Protein AF-A0A831PN32-F1 (afdb_monomer)

Radius of gyration: 23.07 Å; Cα contacts (8 Å, |Δi|>4): 28; chains: 1; bounding box: 46×42×58 Å

Mean predicted aligned error: 8.34 Å

Secondary structure (DSSP, 8-state):
-HHHHHHHHHHHHHHHHHTT-HHHHSPPPP--SHHHHHHHHHHHHHHH-TTTTTTT--HHHHHHHHGGG--TT--HHHHHHHHHHH-

InterPro domains:
  IPR028204 Tricorn protease C1 domain [PF14684] (36-87)
  IPR029045 ClpP/crotonase-like domain superfamily [SSF52096] (29-87)

Nearest PDB structures (foldseek):
  8vcb-assembly2_B  TM=9.888E-01  e=6.315E-04  Bacteroides fragilis
  4l8k-assembly2_B  TM=9.597E-01  e=5.187E-03  Parabacteroides merdae ATCC 43184
  4ghn-assembly1_A  TM=8.963E-01  e=1.336E+00  Bacteroides uniformis ATCC 8492
  5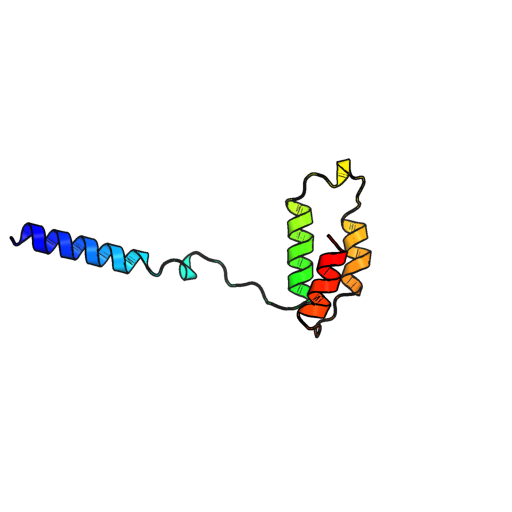tus-assembly3_A  TM=4.701E-01  e=7.021E+00  Homo sapiens

Solvent-accessible surface area (backbone atoms only — not comparable to full-atom values): 5408 Å² total; per-residue (Å²): 110,69,70,58,54,52,51,51,52,51,53,54,52,52,57,61,65,67,75,66,51,65,79,77,73,47,77,78,80,73,72,91,39,49,54,48,52,49,55,50,51,57,50,49,47,67,75,68,54,85,53,36,74,82,69,71,51,60,68,67,57,52,45,68,66,50,57,78,71,58,45,82,82,56,51,76,66,60,46,46,52,56,57,58,72,74,108

Sequence (87 aa):
MNKIVNFILILAAFAVLSASCEKQLLEKDPINSPVNNFEYLWQDVKNKHSYFEYKSVDWNEVYNNYRPLIQGDMDDKELFAVLADML

Foldseek 3Di:
DVVVVVVVVVVVVVVVVVPPCPVVPDDPDPPPWLLVVVVVVLVVCVVPPDCCVVVVHDSVVLCVVLNVLGDRPDDPVSSCVSSVVSD

Structure (mmCIF, N/CA/C/O backbone):
data_AF-A0A831PN32-F1
#
_entry.id   AF-A0A831PN32-F1
#
loop_
_atom_site.group_PDB
_atom_site.id
_atom_site.type_symbol
_atom_site.label_atom_id
_atom_site.label_alt_id
_atom_site.label_comp_id
_atom_site.label_asym_id
_atom_site.label_entity_id
_atom_site.label_seq_id
_atom_site.pdbx_PDB_ins_code
_atom_site.Cartn_x
_atom_site.Cartn_y
_atom_site.Cartn_z
_atom_site.occupancy
_atom_site.B_iso_or_equiv
_atom_site.auth_seq_id
_atom_site.auth_comp_id
_atom_site.auth_asym_id
_atom_site.auth_atom_id
_atom_site.pdbx_PDB_model_num
ATOM 1 N N . MET A 1 1 ? 26.525 28.041 -46.226 1.00 62.62 1 MET A N 1
ATOM 2 C CA . MET A 1 1 ? 26.650 26.590 -45.970 1.00 62.62 1 MET A CA 1
ATOM 3 C C . MET A 1 1 ? 27.176 26.295 -44.567 1.00 62.62 1 MET A C 1
ATOM 5 O O . MET A 1 1 ? 26.439 25.721 -43.784 1.00 62.62 1 MET A O 1
ATOM 9 N N . ASN A 1 2 ? 28.357 26.788 -44.184 1.00 76.38 2 ASN A N 1
ATOM 10 C CA . ASN A 1 2 ? 29.004 26.455 -42.900 1.00 76.38 2 ASN A CA 1
ATOM 11 C C . ASN A 1 2 ? 28.188 26.859 -41.655 1.00 76.38 2 ASN A C 1
ATOM 13 O O . ASN A 1 2 ? 28.159 26.129 -40.676 1.00 76.38 2 ASN A O 1
ATOM 17 N N . LYS A 1 3 ? 27.456 27.982 -41.705 1.00 80.06 3 LYS A N 1
ATOM 18 C CA . LYS A 1 3 ? 26.581 28.418 -40.598 1.00 80.06 3 LYS A CA 1
ATOM 19 C C . LYS A 1 3 ? 25.377 27.490 -40.380 1.00 80.06 3 LYS A C 1
ATOM 21 O O . LYS A 1 3 ? 24.988 27.268 -39.244 1.00 80.06 3 LYS A O 1
ATOM 26 N N . ILE A 1 4 ? 24.821 26.939 -41.462 1.00 87.06 4 ILE A N 1
ATOM 27 C CA . ILE A 1 4 ? 23.689 25.999 -41.412 1.00 87.06 4 ILE A CA 1
ATOM 28 C C . ILE A 1 4 ? 24.174 24.642 -40.893 1.00 87.06 4 ILE A C 1
ATOM 30 O O . ILE A 1 4 ? 23.539 24.064 -40.021 1.00 87.06 4 ILE A O 1
ATOM 34 N N . VAL A 1 5 ? 25.339 24.178 -41.358 1.00 87.81 5 VAL A N 1
ATOM 35 C CA . VAL A 1 5 ? 25.974 22.946 -40.859 1.00 87.81 5 VAL A CA 1
ATOM 36 C C . VAL A 1 5 ? 26.301 23.065 -39.367 1.00 87.81 5 VAL A C 1
ATOM 38 O O . VAL A 1 5 ? 25.959 22.171 -38.601 1.00 87.81 5 VAL A O 1
ATOM 41 N N . ASN A 1 6 ? 26.861 24.196 -38.924 1.00 86.44 6 ASN A N 1
ATOM 42 C CA . ASN A 1 6 ? 27.117 24.443 -37.502 1.00 86.44 6 ASN A CA 1
ATOM 43 C C . ASN A 1 6 ? 25.824 24.484 -36.678 1.00 86.44 6 ASN A C 1
ATOM 45 O O . ASN A 1 6 ? 25.797 23.969 -35.566 1.00 86.44 6 ASN A O 1
ATOM 49 N N . PHE A 1 7 ? 24.747 25.060 -37.217 1.00 91.25 7 PHE A N 1
ATOM 50 C CA . PHE A 1 7 ? 23.454 25.095 -36.536 1.00 91.25 7 PHE A CA 1
ATOM 51 C C . PHE A 1 7 ? 22.850 23.692 -36.367 1.00 91.25 7 PHE A C 1
ATOM 53 O O . PHE A 1 7 ? 22.375 23.353 -35.286 1.00 91.25 7 PHE A O 1
ATOM 60 N N . ILE A 1 8 ? 22.942 22.849 -37.400 1.00 91.69 8 ILE A N 1
ATOM 61 C CA . ILE A 1 8 ? 22.508 21.446 -37.340 1.00 91.69 8 ILE A CA 1
ATOM 62 C C . ILE A 1 8 ? 23.345 20.660 -36.320 1.00 91.69 8 ILE A C 1
ATOM 64 O O . ILE A 1 8 ? 22.786 19.894 -35.539 1.00 91.69 8 ILE A O 1
ATOM 68 N N . LEU A 1 9 ? 24.662 20.883 -36.271 1.00 90.62 9 LEU A N 1
ATOM 69 C CA . LEU A 1 9 ? 25.545 20.239 -35.292 1.00 90.62 9 LEU A CA 1
ATOM 70 C C . LEU A 1 9 ? 25.208 20.637 -33.847 1.00 90.62 9 LEU A C 1
ATOM 72 O O . LEU A 1 9 ? 25.218 19.783 -32.964 1.00 90.62 9 LEU A O 1
ATOM 76 N N . ILE A 1 10 ? 24.863 21.905 -33.605 1.00 90.94 10 ILE A N 1
ATOM 77 C CA . ILE A 1 10 ? 24.452 22.386 -32.276 1.00 90.94 10 ILE A CA 1
ATOM 78 C C . ILE A 1 10 ? 23.115 21.760 -31.856 1.00 90.94 10 ILE A C 1
ATOM 80 O O . ILE A 1 10 ? 22.986 21.300 -30.722 1.00 90.94 10 ILE A O 1
ATOM 84 N N . LEU A 1 11 ? 22.137 21.689 -32.764 1.00 89.50 11 LEU A N 1
ATOM 85 C CA . LEU A 1 11 ? 20.845 21.044 -32.501 1.00 89.50 11 LEU A CA 1
ATOM 86 C C . LEU A 1 11 ? 20.991 19.545 -32.216 1.00 89.50 11 LEU A C 1
ATOM 88 O O . LEU A 1 11 ? 20.373 19.037 -31.283 1.00 89.50 11 LEU A O 1
ATOM 92 N N . ALA A 1 12 ? 21.838 18.851 -32.978 1.00 88.12 12 ALA A N 1
ATOM 93 C CA . ALA A 1 12 ? 22.128 17.439 -32.755 1.00 88.12 12 ALA A CA 1
ATOM 94 C C . ALA A 1 12 ? 22.814 17.206 -31.398 1.00 88.12 12 ALA A C 1
ATOM 96 O O . ALA A 1 12 ? 22.436 16.291 -30.671 1.00 88.12 12 ALA A O 1
ATOM 97 N N . ALA A 1 13 ? 23.767 18.063 -31.012 1.00 85.25 13 ALA A N 1
ATOM 98 C CA . ALA A 1 13 ? 24.425 17.981 -29.709 1.00 85.25 13 ALA A CA 1
ATOM 99 C C . ALA A 1 13 ? 23.445 18.217 -28.546 1.00 85.25 13 ALA A C 1
ATOM 101 O O . ALA A 1 13 ? 23.480 17.489 -27.557 1.00 85.25 13 ALA A O 1
ATOM 102 N N . PHE A 1 14 ? 22.532 19.184 -28.672 1.00 84.31 14 PHE A N 1
ATOM 103 C CA . PHE A 1 14 ? 21.515 19.450 -27.652 1.00 84.31 14 PHE A CA 1
ATOM 104 C C . PHE A 1 14 ? 20.518 18.289 -27.499 1.00 84.31 14 PHE A C 1
ATOM 106 O O . PHE A 1 14 ? 20.173 17.923 -26.378 1.00 84.31 14 PHE A O 1
ATOM 113 N N . ALA A 1 15 ? 20.114 17.662 -28.609 1.00 82.62 15 ALA A N 1
ATOM 114 C CA . ALA A 1 15 ? 19.228 16.497 -28.595 1.00 82.62 15 ALA A CA 1
ATOM 115 C C . ALA A 1 15 ? 19.863 15.261 -27.929 1.00 82.62 15 ALA A C 1
ATOM 117 O O . ALA A 1 15 ? 19.171 14.484 -27.278 1.00 82.62 15 ALA A O 1
ATOM 118 N N . VAL A 1 16 ? 21.183 15.080 -28.055 1.00 78.00 16 VAL A N 1
ATOM 119 C CA . VAL A 1 16 ? 21.902 13.991 -27.368 1.00 78.00 16 VAL A CA 1
ATOM 120 C C . VAL A 1 16 ? 21.993 14.251 -25.860 1.00 78.00 16 VAL A C 1
ATOM 122 O O . VAL A 1 16 ? 21.885 13.317 -25.068 1.00 78.00 16 VAL A O 1
ATOM 125 N N . LEU A 1 17 ? 22.138 15.513 -25.446 1.00 72.69 17 LEU A N 1
ATOM 126 C CA . LEU A 1 17 ? 22.229 15.889 -24.032 1.00 72.69 17 LEU A CA 1
ATOM 127 C C . LEU A 1 17 ? 20.890 15.765 -23.284 1.00 72.69 17 LEU A C 1
ATOM 129 O O . LEU A 1 17 ? 20.893 15.498 -22.084 1.00 72.69 17 LEU A O 1
ATOM 133 N N . SER A 1 18 ? 19.749 15.913 -23.965 1.00 71.62 18 SER A N 1
ATOM 134 C CA . SER A 1 18 ? 18.427 15.769 -23.340 1.00 71.62 18 SER A CA 1
ATOM 135 C C . SER A 1 18 ? 17.974 14.315 -23.154 1.00 71.62 18 SER A C 1
ATOM 137 O O . SER A 1 18 ? 17.071 14.063 -22.360 1.00 71.62 18 SER A O 1
ATOM 139 N N . ALA A 1 19 ? 18.608 13.346 -23.823 1.00 70.06 19 ALA A N 1
ATOM 140 C CA . ALA A 1 19 ? 18.170 11.948 -23.830 1.00 70.06 19 ALA A CA 1
ATOM 141 C C . ALA A 1 19 ? 18.563 11.127 -22.579 1.00 70.06 19 ALA A C 1
ATOM 143 O O . ALA A 1 19 ? 18.148 9.979 -22.465 1.00 70.06 19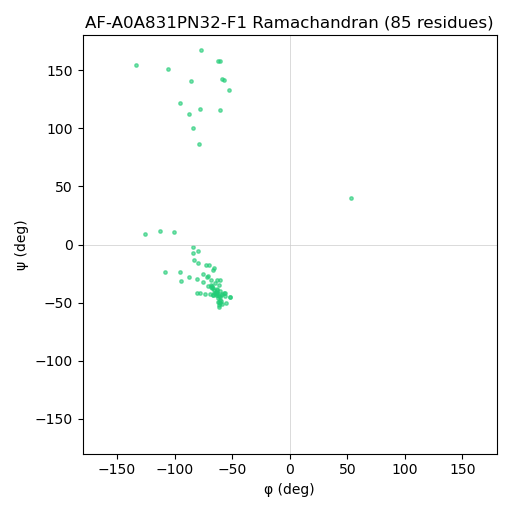 ALA A O 1
ATOM 144 N N . SER A 1 20 ? 19.358 11.672 -21.644 1.00 62.94 20 SER A N 1
ATOM 145 C CA . SER A 1 20 ? 19.955 10.883 -20.545 1.00 62.94 20 SER A CA 1
ATOM 146 C C . SER A 1 20 ? 19.683 11.405 -19.124 1.00 62.94 20 SER A C 1
ATOM 148 O O . SER A 1 20 ? 20.283 10.906 -18.171 1.00 62.94 20 SER A O 1
ATOM 150 N N . CYS A 1 21 ? 18.801 12.394 -18.943 1.00 67.62 21 CYS A N 1
ATOM 151 C CA . CYS A 1 21 ? 18.605 13.036 -17.632 1.00 67.62 21 CYS A CA 1
ATOM 152 C C . CYS A 1 21 ? 17.655 12.275 -16.687 1.00 67.62 21 CYS A C 1
ATOM 154 O O . CYS A 1 21 ? 17.621 12.550 -15.491 1.00 67.62 21 CYS A O 1
ATOM 156 N N . GLU A 1 22 ? 16.898 11.302 -17.194 1.00 67.81 22 GLU A N 1
ATOM 157 C CA . GLU A 1 22 ? 15.837 10.629 -16.432 1.00 67.81 22 GLU A CA 1
ATOM 158 C C . GLU A 1 22 ? 16.368 9.939 -15.163 1.00 67.81 22 GLU A C 1
ATOM 160 O O . GLU A 1 22 ? 15.895 10.208 -14.065 1.00 67.81 22 GLU A O 1
ATOM 165 N N . LYS A 1 23 ? 17.446 9.151 -15.269 1.00 66.62 23 LYS A N 1
ATOM 166 C CA . LYS A 1 23 ? 18.040 8.440 -14.118 1.00 66.62 23 LYS A CA 1
ATOM 167 C C . LYS A 1 23 ? 18.794 9.336 -13.127 1.00 66.62 23 LYS A C 1
ATOM 169 O O . LYS A 1 23 ? 19.090 8.890 -12.026 1.00 66.62 23 LYS A O 1
ATOM 174 N N . GLN A 1 24 ? 19.157 10.557 -13.527 1.00 69.94 24 GLN A N 1
ATOM 175 C CA . GLN A 1 24 ? 19.860 11.520 -12.669 1.00 69.94 24 GLN A CA 1
ATOM 176 C C . GLN A 1 24 ? 18.870 12.361 -11.846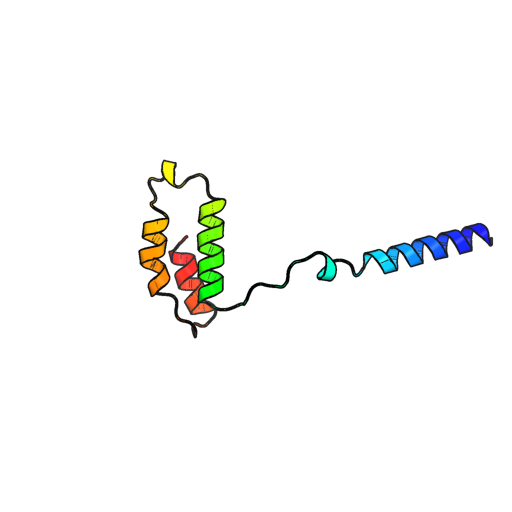 1.00 69.94 24 GLN A C 1
ATOM 178 O O . GLN A 1 24 ? 19.223 12.842 -10.773 1.00 69.94 24 GLN A O 1
ATOM 183 N N . LEU A 1 25 ? 17.656 12.566 -12.368 1.00 76.06 25 LEU A N 1
ATOM 184 C CA . LEU A 1 25 ? 16.613 13.387 -11.748 1.00 76.06 25 LEU A CA 1
ATOM 185 C C . LEU A 1 25 ? 15.620 12.578 -10.911 1.00 76.06 25 LEU A C 1
ATOM 187 O O . LEU A 1 25 ? 14.983 13.146 -10.028 1.00 76.06 25 LEU A O 1
ATOM 191 N N . LEU A 1 26 ? 15.471 11.285 -11.194 1.00 79.94 26 LEU A N 1
ATOM 192 C CA . LEU A 1 26 ? 14.601 10.402 -10.430 1.00 79.94 26 LEU A CA 1
ATOM 193 C C . LEU A 1 26 ? 15.334 9.842 -9.212 1.00 79.94 26 LEU A C 1
ATOM 195 O O . LEU A 1 26 ? 16.514 9.485 -9.270 1.00 79.94 26 LEU A O 1
ATOM 199 N N . GLU A 1 27 ? 14.612 9.752 -8.100 1.00 79.12 27 GLU A N 1
ATOM 200 C CA . GLU A 1 27 ? 15.075 8.986 -6.951 1.00 79.12 27 GLU A CA 1
ATOM 201 C C . GLU A 1 27 ? 15.219 7.510 -7.330 1.00 79.12 27 GLU A C 1
ATOM 203 O O . GLU A 1 27 ? 14.631 7.025 -8.298 1.00 79.12 27 GLU A O 1
ATOM 208 N N . LYS A 1 28 ? 16.045 6.787 -6.568 1.00 82.38 28 LYS A N 1
ATOM 209 C CA . LYS A 1 28 ? 16.153 5.340 -6.746 1.00 82.38 28 LYS A CA 1
ATOM 210 C C . LYS A 1 28 ? 14.791 4.705 -6.533 1.00 82.38 28 LYS A C 1
ATOM 212 O O . LYS A 1 28 ? 14.081 5.085 -5.602 1.00 82.38 28 LYS A O 1
ATOM 217 N N . ASP A 1 29 ? 14.508 3.690 -7.342 1.00 83.00 29 ASP A N 1
ATOM 218 C CA . ASP A 1 29 ? 13.318 2.879 -7.147 1.00 83.00 29 ASP A CA 1
ATOM 219 C C . ASP A 1 29 ? 13.280 2.370 -5.699 1.00 83.00 29 ASP A C 1
ATOM 221 O O . ASP A 1 29 ? 14.304 1.894 -5.178 1.00 83.00 29 ASP A O 1
ATOM 225 N N . PRO A 1 30 ? 12.127 2.488 -5.024 1.00 85.06 30 PRO A N 1
ATOM 226 C CA . PRO A 1 30 ? 11.962 1.916 -3.705 1.00 85.06 30 PRO A CA 1
ATOM 227 C C . PRO A 1 30 ? 12.155 0.398 -3.763 1.00 85.06 30 PRO A C 1
ATOM 229 O O . PRO A 1 30 ? 12.031 -0.247 -4.806 1.00 85.06 30 PRO A O 1
ATOM 232 N N . ILE A 1 31 ? 12.479 -0.187 -2.612 1.00 93.31 31 ILE A N 1
ATOM 233 C CA . ILE A 1 31 ? 12.651 -1.635 -2.491 1.00 93.31 31 ILE A CA 1
ATOM 234 C C . ILE A 1 31 ? 11.327 -2.312 -2.858 1.00 93.31 31 ILE A C 1
ATOM 236 O O . ILE A 1 31 ? 10.345 -2.171 -2.133 1.00 93.31 31 ILE A O 1
ATOM 240 N N . ASN A 1 32 ? 11.333 -3.088 -3.939 1.00 94.44 32 ASN A N 1
ATOM 241 C CA . ASN A 1 32 ? 10.180 -3.870 -4.365 1.00 94.44 32 ASN A CA 1
ATOM 242 C C . ASN A 1 32 ? 10.063 -5.146 -3.516 1.00 94.44 32 ASN A C 1
ATOM 244 O O . ASN A 1 32 ? 10.618 -6.190 -3.857 1.00 94.44 32 ASN A O 1
ATOM 248 N N . SER A 1 33 ? 9.391 -5.031 -2.372 1.00 97.31 33 SER A N 1
ATOM 249 C CA . SER A 1 33 ? 9.013 -6.159 -1.519 1.00 97.31 33 SER A CA 1
ATOM 250 C C . SER A 1 33 ? 7.550 -6.023 -1.098 1.00 97.31 33 SER A C 1
ATOM 252 O O . SER A 1 33 ? 7.059 -4.894 -1.012 1.00 97.31 33 SER A O 1
ATOM 254 N N . PRO A 1 34 ? 6.853 -7.126 -0.771 1.00 98.31 34 PRO A N 1
ATOM 255 C CA . PRO A 1 34 ? 5.452 -7.070 -0.353 1.00 98.31 34 PRO A CA 1
ATOM 256 C C . PRO A 1 34 ? 5.191 -6.071 0.777 1.00 98.31 34 PRO A C 1
ATOM 258 O O . PRO A 1 34 ? 4.282 -5.248 0.695 1.00 98.31 34 PRO A O 1
ATOM 261 N N . VAL A 1 35 ? 6.054 -6.083 1.799 1.00 98.06 35 VAL A N 1
ATOM 262 C CA . VAL A 1 35 ? 5.960 -5.165 2.940 1.00 98.06 35 VAL A CA 1
ATOM 263 C C . VAL A 1 35 ? 6.126 -3.716 2.495 1.00 98.06 35 VAL A C 1
ATOM 265 O O . VAL A 1 35 ? 5.290 -2.886 2.828 1.00 98.06 35 VAL A O 1
ATOM 268 N N . ASN A 1 36 ? 7.162 -3.396 1.718 1.00 97.50 36 ASN A N 1
ATOM 269 C CA . ASN A 1 36 ? 7.397 -2.011 1.304 1.00 97.50 36 ASN A CA 1
ATOM 270 C C . ASN A 1 36 ? 6.322 -1.498 0.343 1.00 97.50 36 ASN A C 1
ATOM 272 O O . ASN A 1 36 ? 5.939 -0.336 0.437 1.00 97.50 36 ASN A O 1
ATOM 276 N N . ASN A 1 37 ? 5.800 -2.358 -0.532 1.00 97.62 37 ASN A N 1
ATOM 277 C CA . ASN A 1 37 ? 4.703 -2.014 -1.432 1.00 97.62 37 ASN A CA 1
ATOM 278 C C . ASN A 1 37 ? 3.421 -1.698 -0.646 1.00 97.62 37 ASN A C 1
ATOM 280 O O . ASN A 1 37 ? 2.745 -0.718 -0.958 1.00 97.62 37 ASN A O 1
ATOM 284 N N . PHE A 1 38 ? 3.119 -2.470 0.405 1.00 98.38 38 PHE A N 1
ATOM 285 C CA . PHE A 1 38 ? 2.016 -2.170 1.319 1.00 98.38 38 PHE A CA 1
ATOM 286 C C . PHE A 1 38 ? 2.214 -0.830 2.040 1.00 98.38 38 PHE A C 1
ATOM 288 O O . PHE A 1 38 ? 1.322 0.016 1.992 1.00 98.38 38 PHE A O 1
ATOM 295 N N . GLU A 1 39 ? 3.376 -0.614 2.673 1.00 97.81 39 GLU A N 1
ATOM 296 C CA . GLU A 1 39 ? 3.654 0.632 3.407 1.00 97.81 39 GLU A CA 1
ATOM 297 C C . GLU A 1 39 ? 3.552 1.849 2.482 1.00 97.81 39 GLU A C 1
ATOM 299 O O . GLU A 1 39 ? 2.949 2.862 2.841 1.00 97.81 39 GLU A O 1
ATOM 304 N N . TYR A 1 40 ? 4.096 1.734 1.266 1.00 96.62 40 TYR A N 1
ATOM 305 C CA . TYR A 1 40 ? 4.028 2.787 0.263 1.00 96.62 40 TYR A CA 1
ATOM 306 C C . TYR A 1 40 ? 2.580 3.100 -0.117 1.00 96.62 40 TYR A C 1
ATOM 308 O O . TYR A 1 40 ? 2.163 4.252 -0.014 1.00 96.62 40 TYR A O 1
ATOM 316 N N . LEU A 1 41 ? 1.795 2.090 -0.510 1.00 97.56 41 LEU A N 1
ATOM 317 C CA . LEU A 1 41 ? 0.404 2.284 -0.917 1.00 97.56 41 LEU A CA 1
ATOM 318 C C . LEU A 1 41 ? -0.434 2.876 0.219 1.00 97.56 41 LEU A C 1
ATOM 320 O O . LEU A 1 41 ? -1.119 3.879 0.019 1.00 97.56 41 LEU A O 1
ATOM 324 N N . TRP A 1 42 ? -0.366 2.292 1.416 1.00 98.19 42 TRP A N 1
ATOM 325 C CA . TRP A 1 42 ? -1.154 2.757 2.552 1.00 98.19 42 TRP A CA 1
ATOM 326 C C . TRP A 1 42 ? -0.838 4.215 2.907 1.00 98.19 42 TRP A C 1
ATOM 328 O O . TRP A 1 42 ? -1.756 5.016 3.121 1.00 98.19 42 TRP A O 1
ATOM 338 N N . GLN A 1 43 ? 0.448 4.582 2.923 1.00 97.50 43 GLN A N 1
ATOM 339 C CA . GLN A 1 43 ? 0.893 5.943 3.215 1.00 97.50 43 GLN A CA 1
ATOM 340 C C . GLN A 1 43 ? 0.474 6.928 2.119 1.00 97.50 43 GLN A C 1
ATOM 342 O O . GLN A 1 43 ? 0.105 8.067 2.420 1.00 97.50 43 GLN A O 1
ATOM 347 N N . ASP A 1 44 ? 0.509 6.511 0.856 1.00 96.31 44 ASP A N 1
ATOM 348 C CA . ASP A 1 44 ? 0.152 7.376 -0.262 1.00 96.31 44 ASP A CA 1
ATOM 349 C C . ASP A 1 44 ? -1.351 7.683 -0.276 1.00 96.31 44 ASP A C 1
ATOM 351 O O . ASP A 1 44 ? -1.744 8.847 -0.393 1.00 96.31 44 ASP A O 1
ATOM 355 N N . VAL A 1 45 ? -2.197 6.674 -0.032 1.00 97.06 45 VAL A N 1
ATOM 356 C CA . VAL A 1 45 ? -3.646 6.874 0.133 1.00 97.06 45 VAL A CA 1
ATOM 357 C C . VAL A 1 45 ? -3.922 7.735 1.367 1.00 97.06 45 VAL A C 1
ATOM 359 O O . VAL A 1 45 ? -4.682 8.696 1.261 1.00 97.06 45 VAL A O 1
ATOM 362 N N . LYS A 1 46 ? -3.245 7.489 2.500 1.00 96.50 46 LYS A N 1
ATOM 363 C CA . LYS A 1 46 ? -3.356 8.332 3.706 1.00 96.50 46 LYS A CA 1
ATOM 364 C C . LYS A 1 46 ? -3.122 9.814 3.404 1.00 96.50 46 LYS A C 1
ATOM 366 O O . LYS A 1 46 ? -3.852 10.669 3.897 1.00 96.50 46 LYS A O 1
ATOM 371 N N . ASN A 1 47 ? -2.089 10.110 2.619 1.00 95.25 47 ASN A N 1
ATOM 372 C CA . ASN A 1 47 ? -1.651 11.476 2.346 1.00 95.25 47 ASN A CA 1
ATOM 373 C C . ASN A 1 47 ? -2.487 12.178 1.271 1.00 95.25 47 ASN A C 1
ATOM 375 O O . ASN A 1 47 ? -2.591 13.404 1.284 1.00 95.25 47 ASN A O 1
ATOM 379 N N . LYS A 1 48 ? -3.035 11.425 0.314 1.00 94.56 48 LYS A N 1
ATOM 380 C CA . LYS A 1 48 ? -3.660 11.990 -0.891 1.00 94.56 48 LYS A CA 1
ATOM 381 C C . LYS A 1 48 ? -5.181 11.871 -0.909 1.00 94.56 48 LYS A C 1
ATOM 383 O O . LYS A 1 48 ? -5.832 12.639 -1.614 1.00 94.56 48 LYS A O 1
ATOM 388 N N . HIS A 1 49 ? -5.767 10.928 -0.175 1.00 90.56 49 HIS A N 1
ATOM 389 C CA . HIS A 1 49 ? -7.200 10.669 -0.236 1.00 90.56 49 HIS A CA 1
ATOM 390 C C . HIS A 1 49 ? -7.979 11.556 0.750 1.00 90.56 49 HIS A C 1
ATOM 392 O O . HIS A 1 49 ? -7.906 11.397 1.965 1.00 90.56 49 HIS A O 1
ATOM 398 N N . SER A 1 50 ? -8.779 12.483 0.221 1.00 91.94 50 SER A N 1
ATOM 399 C CA . SER A 1 50 ? -9.469 13.517 1.008 1.00 91.94 50 SER A CA 1
ATOM 400 C C . SER A 1 50 ? -10.798 13.086 1.643 1.00 91.94 50 SER A C 1
ATOM 402 O O . SER A 1 50 ? -11.369 13.844 2.422 1.00 91.94 50 SER A O 1
ATOM 404 N N . TYR A 1 51 ? -11.319 11.893 1.332 1.00 92.31 51 TYR A N 1
ATOM 405 C CA 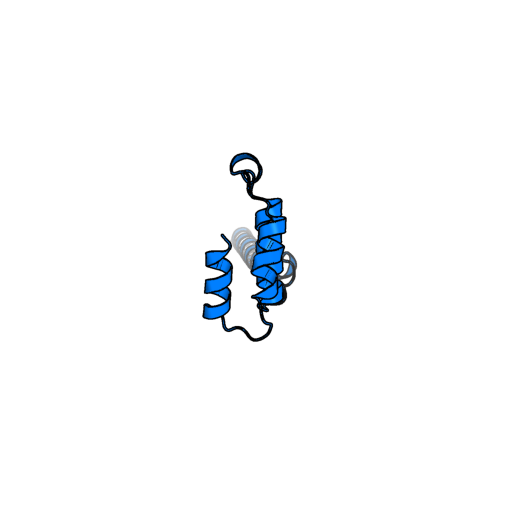. TYR A 1 51 ? -12.685 11.498 1.717 1.00 92.31 51 TYR A CA 1
ATOM 406 C C . TYR A 1 51 ? -12.782 10.587 2.948 1.00 92.31 51 TYR A C 1
ATOM 408 O O . TYR A 1 51 ? -13.860 10.051 3.195 1.00 92.31 51 TYR A O 1
ATOM 416 N N . PHE A 1 52 ? -11.708 10.375 3.715 1.00 93.12 52 PHE A N 1
ATOM 417 C CA . PHE A 1 52 ? -11.776 9.495 4.893 1.00 93.12 52 PHE A CA 1
ATOM 418 C C . PHE A 1 52 ? -12.790 9.980 5.928 1.00 93.12 52 PHE A C 1
ATOM 420 O O . PHE A 1 52 ? -13.653 9.214 6.341 1.00 93.12 52 PHE A O 1
ATOM 427 N N . GLU A 1 53 ? -12.751 11.270 6.264 1.00 90.12 53 GLU A N 1
ATOM 428 C CA . GLU A 1 53 ? -13.694 11.882 7.204 1.00 90.12 53 GLU A CA 1
ATOM 429 C C . GLU A 1 53 ? -15.133 11.809 6.678 1.00 90.12 53 GLU A C 1
ATOM 431 O O . GLU A 1 53 ? -16.037 11.358 7.377 1.00 90.12 53 GLU A O 1
ATOM 436 N N . TYR A 1 54 ? -15.335 12.152 5.402 1.00 94.12 54 TYR A N 1
ATOM 437 C CA . TYR A 1 54 ? -16.651 12.099 4.765 1.00 94.12 54 TYR A CA 1
ATOM 438 C C . TYR A 1 54 ? -17.251 10.685 4.752 1.00 94.12 54 TYR A C 1
ATOM 440 O O . TYR A 1 54 ? -18.446 10.517 4.984 1.00 94.12 54 TYR A O 1
ATOM 448 N N . LYS A 1 55 ? -16.427 9.661 4.498 1.00 92.56 55 LYS A N 1
ATOM 449 C CA . LYS A 1 55 ? -16.847 8.252 4.504 1.00 92.56 55 LYS A CA 1
ATOM 450 C C . LYS A 1 55 ? -16.837 7.624 5.902 1.00 92.56 55 LYS A C 1
ATOM 452 O O . LYS A 1 55 ? -17.201 6.460 6.021 1.00 92.56 55 LYS A O 1
ATOM 457 N N . SER A 1 56 ? -16.430 8.369 6.935 1.00 94.69 56 SER A N 1
ATOM 458 C CA . SER A 1 56 ? -16.232 7.855 8.298 1.00 94.69 56 SER A CA 1
ATOM 459 C C . SER A 1 56 ? -15.315 6.622 8.347 1.00 94.69 56 SER A C 1
ATOM 461 O O . SER A 1 56 ? -15.580 5.670 9.074 1.00 94.69 56 SER A O 1
ATOM 463 N N . VAL A 1 57 ? -14.245 6.631 7.548 1.00 95.50 57 VAL A N 1
ATOM 464 C CA . VAL A 1 57 ? -13.238 5.561 7.495 1.00 95.50 57 VAL A CA 1
ATOM 465 C C . VAL A 1 57 ? -12.063 5.924 8.400 1.00 95.50 57 VAL A C 1
ATOM 467 O O . VAL A 1 57 ? -11.408 6.943 8.172 1.00 95.50 57 VAL A O 1
ATOM 470 N N . ASP A 1 58 ? -11.750 5.071 9.379 1.00 96.25 58 ASP A N 1
ATOM 471 C CA . ASP A 1 58 ? -10.485 5.142 10.117 1.00 96.25 58 ASP A CA 1
ATOM 472 C C . ASP A 1 58 ? -9.391 4.404 9.339 1.00 96.25 58 ASP A C 1
ATOM 474 O O . ASP A 1 58 ? -9.272 3.179 9.357 1.00 96.25 58 ASP A O 1
ATOM 478 N N . TRP A 1 59 ? -8.556 5.167 8.637 1.00 96.75 59 TRP A N 1
ATOM 479 C CA . TRP A 1 59 ? -7.482 4.590 7.834 1.00 96.75 59 TRP A CA 1
ATOM 480 C C . TRP A 1 59 ? -6.384 3.908 8.673 1.00 96.75 59 TRP A C 1
ATOM 482 O O . TRP A 1 59 ? -5.684 3.027 8.170 1.00 96.75 59 TRP A O 1
ATOM 492 N N . ASN A 1 60 ? -6.235 4.261 9.957 1.00 97.00 60 ASN A N 1
ATOM 493 C CA . ASN A 1 60 ? -5.319 3.551 10.854 1.00 97.00 60 ASN A CA 1
ATOM 494 C C . ASN A 1 60 ? -5.897 2.195 11.280 1.00 97.00 60 ASN A C 1
ATOM 496 O O . ASN A 1 60 ? -5.141 1.245 11.461 1.00 97.00 60 ASN A O 1
ATOM 500 N N . GLU A 1 61 ? -7.220 2.073 11.402 1.00 97.88 61 GLU A N 1
ATOM 501 C CA . GLU A 1 61 ? -7.865 0.775 11.620 1.00 97.88 61 GLU A CA 1
ATOM 502 C C . GLU A 1 61 ? -7.637 -0.157 10.422 1.00 97.88 61 GLU A C 1
ATOM 504 O O . GLU A 1 61 ? -7.236 -1.307 10.603 1.00 97.88 61 GLU A O 1
ATOM 509 N N . VAL A 1 62 ? -7.769 0.365 9.197 1.00 98.06 62 VAL A N 1
ATOM 510 C CA . VAL A 1 62 ? -7.429 -0.381 7.973 1.00 98.06 62 VAL A CA 1
ATOM 511 C C . VAL A 1 62 ? -5.976 -0.867 8.015 1.00 98.06 62 VAL A C 1
ATOM 513 O O . VAL A 1 62 ? -5.719 -2.041 7.755 1.00 98.06 62 VAL A O 1
ATOM 516 N N . TYR A 1 63 ? -5.023 -0.023 8.428 1.00 98.38 63 TYR A N 1
ATOM 517 C CA . TYR A 1 63 ? -3.630 -0.459 8.603 1.00 98.38 63 TYR A CA 1
ATOM 518 C C . TYR A 1 63 ? -3.519 -1.661 9.542 1.00 98.38 63 TYR A C 1
ATOM 520 O O . TYR A 1 63 ? -2.895 -2.665 9.203 1.00 98.38 63 TYR A O 1
ATOM 528 N N . ASN A 1 64 ? -4.143 -1.566 10.718 1.00 98.50 64 ASN A N 1
ATOM 529 C CA . ASN A 1 64 ? -4.069 -2.595 11.751 1.00 98.50 64 ASN A CA 1
ATOM 530 C C . ASN A 1 64 ? -4.678 -3.928 11.294 1.00 98.50 64 ASN A C 1
ATOM 532 O O . ASN A 1 64 ? -4.206 -4.982 11.718 1.00 98.50 64 ASN A O 1
ATOM 536 N N . ASN A 1 65 ? -5.679 -3.883 10.413 1.00 98.38 65 ASN A N 1
ATOM 537 C CA . ASN A 1 65 ? -6.341 -5.069 9.876 1.00 98.38 65 ASN A CA 1
ATOM 538 C C . ASN A 1 65 ? -5.546 -5.721 8.734 1.00 98.38 65 ASN A C 1
ATOM 540 O O . ASN A 1 65 ? -5.420 -6.945 8.705 1.00 98.38 65 ASN A O 1
ATOM 544 N N . TYR A 1 66 ? -4.979 -4.929 7.816 1.00 98.62 66 TYR A N 1
ATOM 545 C CA . TYR A 1 66 ? -4.337 -5.454 6.602 1.00 98.62 66 TYR A CA 1
ATOM 546 C C . TYR A 1 66 ? -2.827 -5.663 6.737 1.00 98.62 66 TYR A C 1
ATOM 548 O O . TYR A 1 66 ? -2.288 -6.605 6.155 1.00 98.62 66 TYR A O 1
ATOM 556 N N . ARG A 1 67 ? -2.119 -4.854 7.536 1.00 98.44 67 ARG A N 1
ATOM 557 C CA . ARG A 1 67 ? -0.662 -4.988 7.703 1.00 98.44 67 ARG A CA 1
ATOM 558 C C . ARG A 1 67 ? -0.229 -6.385 8.173 1.00 98.44 67 ARG A C 1
ATOM 560 O O . ARG A 1 67 ? 0.771 -6.874 7.640 1.00 98.44 67 ARG A O 1
ATOM 567 N N . PRO A 1 68 ? -0.912 -7.048 9.129 1.00 98.50 68 PRO A N 1
ATOM 568 C CA . PRO A 1 68 ? -0.546 -8.397 9.569 1.00 98.50 68 PRO A CA 1
ATOM 569 C C . PRO A 1 68 ? -0.714 -9.472 8.492 1.00 98.50 68 PRO A C 1
ATOM 571 O O . PRO A 1 68 ? -0.116 -10.539 8.610 1.00 98.50 68 PRO A O 1
ATOM 574 N N . LEU A 1 69 ? -1.518 -9.208 7.457 1.00 98.38 69 LEU A N 1
ATOM 575 C CA . LEU A 1 69 ? -1.737 -10.146 6.359 1.00 98.38 69 LEU A CA 1
ATOM 576 C C . LEU A 1 69 ? -0.534 -10.196 5.413 1.00 98.38 69 LEU A C 1
ATOM 578 O O . LEU A 1 69 ? -0.320 -11.222 4.783 1.00 98.38 69 LEU A O 1
ATOM 582 N N . ILE A 1 70 ? 0.267 -9.128 5.341 1.00 98.44 70 ILE A N 1
ATOM 583 C CA . ILE A 1 70 ? 1.401 -9.010 4.417 1.00 98.44 70 ILE A CA 1
ATOM 584 C C . ILE A 1 70 ? 2.613 -9.800 4.919 1.00 98.44 70 ILE A C 1
ATOM 586 O O . ILE A 1 70 ? 3.212 -9.467 5.949 1.00 98.44 70 ILE A O 1
ATOM 590 N N . GLN A 1 71 ? 3.013 -10.806 4.141 1.00 96.94 71 GLN A N 1
ATOM 591 C CA . GLN A 1 71 ? 4.184 -11.650 4.389 1.00 96.94 71 GLN A CA 1
ATOM 592 C C . GLN A 1 71 ? 5.320 -11.287 3.425 1.00 96.94 71 GLN A C 1
ATOM 594 O O . GLN A 1 71 ? 5.086 -10.790 2.326 1.00 96.94 71 GLN A O 1
ATOM 599 N N . GLY A 1 72 ? 6.571 -11.479 3.849 1.00 95.31 72 GLY A N 1
ATOM 600 C CA . GLY A 1 72 ? 7.743 -11.033 3.085 1.00 95.31 72 GLY A CA 1
ATOM 601 C C . GLY A 1 72 ? 8.008 -11.818 1.796 1.00 95.31 72 GLY A C 1
ATOM 602 O O . GLY A 1 72 ? 8.748 -11.336 0.943 1.00 95.31 72 GLY A O 1
ATOM 603 N N . ASP A 1 73 ? 7.415 -12.999 1.669 1.00 96.44 73 ASP A N 1
ATOM 604 C CA . ASP A 1 73 ? 7.602 -13.983 0.603 1.00 96.44 73 ASP A CA 1
ATOM 605 C C . ASP A 1 73 ? 6.360 -14.172 -0.284 1.00 96.44 73 ASP A C 1
ATOM 607 O O . ASP A 1 73 ? 6.341 -15.091 -1.099 1.00 96.44 73 ASP A O 1
ATOM 611 N N . MET A 1 74 ? 5.359 -13.290 -0.163 1.00 97.94 74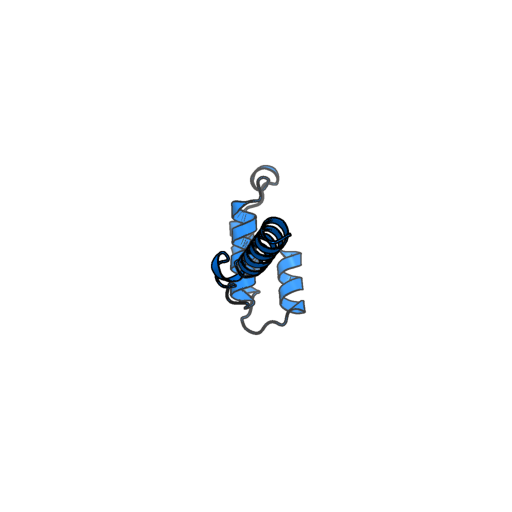 MET A N 1
ATOM 612 C CA . MET A 1 74 ? 4.178 -13.288 -1.032 1.00 97.94 74 MET A CA 1
ATOM 613 C C . MET A 1 74 ? 4.553 -13.157 -2.503 1.00 97.94 74 MET A C 1
ATOM 615 O O . MET A 1 74 ? 5.415 -12.347 -2.864 1.00 97.94 74 MET A O 1
ATOM 619 N N . ASP A 1 75 ? 3.833 -13.884 -3.353 1.00 97.75 75 ASP A N 1
ATOM 620 C CA . ASP A 1 75 ? 3.860 -13.619 -4.784 1.00 97.75 75 ASP A CA 1
ATOM 621 C C . ASP A 1 75 ? 3.019 -12.381 -5.157 1.00 97.75 75 ASP A C 1
ATOM 623 O O . ASP A 1 75 ? 2.235 -11.845 -4.365 1.00 97.75 75 ASP A O 1
ATOM 627 N N . ASP A 1 76 ? 3.186 -11.905 -6.393 1.00 97.62 76 ASP A N 1
ATOM 628 C CA . ASP A 1 76 ? 2.512 -10.695 -6.867 1.00 97.62 76 ASP A CA 1
ATOM 629 C C . ASP A 1 76 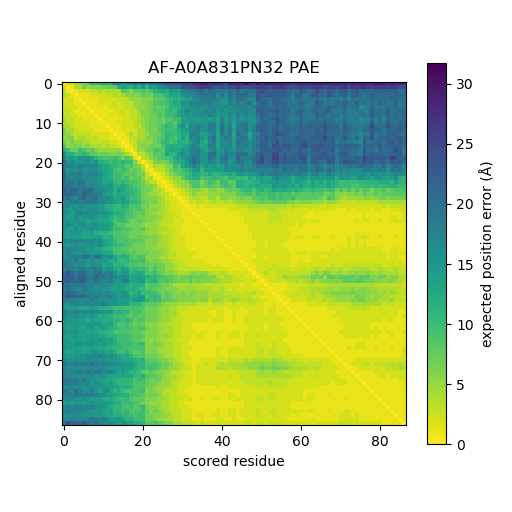? 0.978 -10.809 -6.835 1.00 97.62 76 ASP A C 1
ATOM 631 O O . ASP A 1 76 ? 0.296 -9.801 -6.656 1.00 97.62 76 ASP A O 1
ATOM 635 N N . LYS A 1 77 ? 0.409 -12.009 -7.014 1.00 98.25 77 LYS A N 1
ATOM 636 C CA . LYS A 1 77 ? -1.048 -12.211 -7.016 1.00 98.25 77 LYS A CA 1
ATOM 637 C C . LYS A 1 77 ? -1.604 -12.213 -5.601 1.00 98.25 77 LYS A C 1
ATOM 639 O O . LYS A 1 77 ? -2.662 -11.628 -5.378 1.00 98.25 77 LYS A O 1
ATOM 644 N N . GLU A 1 78 ? -0.908 -12.857 -4.671 1.00 98.25 78 GLU A N 1
ATOM 645 C CA . GLU A 1 78 ? -1.248 -12.865 -3.248 1.00 98.25 78 GLU A CA 1
ATOM 646 C C . GLU A 1 78 ? -1.201 -11.448 -2.682 1.00 98.25 78 GLU A C 1
ATOM 648 O O . GLU A 1 78 ? -2.179 -10.984 -2.092 1.00 98.25 78 GLU A O 1
ATOM 653 N N . LEU A 1 79 ? -0.107 -10.726 -2.945 1.00 98.62 79 LEU A N 1
ATOM 654 C CA . LEU A 1 79 ? 0.026 -9.326 -2.563 1.00 98.62 79 LEU A CA 1
ATOM 655 C C . LEU A 1 79 ? -1.090 -8.484 -3.188 1.00 98.62 79 LEU A C 1
ATOM 657 O O . LEU A 1 79 ? -1.782 -7.760 -2.476 1.00 98.62 79 LEU A O 1
ATOM 661 N N . PHE A 1 80 ? -1.302 -8.597 -4.504 1.00 98.38 80 PHE A N 1
ATOM 662 C CA . PHE A 1 80 ? -2.334 -7.830 -5.200 1.00 98.38 80 PHE A CA 1
ATOM 663 C C . PHE A 1 80 ? -3.727 -8.067 -4.613 1.00 98.38 80 PHE A C 1
ATOM 665 O O . PHE A 1 80 ? -4.472 -7.109 -4.440 1.00 98.38 80 PHE A O 1
ATOM 672 N N . ALA A 1 81 ? -4.078 -9.311 -4.277 1.00 98.50 81 ALA A N 1
ATOM 673 C CA . ALA A 1 81 ? -5.377 -9.629 -3.695 1.00 98.50 81 ALA A CA 1
ATOM 674 C C . ALA A 1 81 ? -5.599 -8.910 -2.355 1.00 98.50 81 ALA A C 1
ATOM 676 O O . ALA A 1 81 ? -6.656 -8.314 -2.158 1.00 98.50 81 ALA A O 1
ATOM 677 N N . VAL A 1 82 ? -4.598 -8.907 -1.467 1.00 98.50 82 VAL A N 1
ATOM 678 C CA . VAL A 1 82 ? -4.688 -8.213 -0.170 1.00 98.50 82 VAL A CA 1
ATOM 679 C C . VAL A 1 82 ? -4.756 -6.695 -0.354 1.00 98.50 82 VAL A C 1
ATOM 681 O O . VAL A 1 82 ? -5.566 -6.034 0.291 1.00 98.50 82 VAL A O 1
ATOM 684 N N . LEU A 1 83 ? -3.935 -6.131 -1.247 1.00 98.50 83 LEU A N 1
ATOM 685 C CA . LEU A 1 83 ? -3.941 -4.689 -1.514 1.00 98.50 83 LEU A CA 1
ATOM 686 C C . LEU A 1 83 ? -5.246 -4.224 -2.170 1.00 98.50 83 LEU A C 1
ATOM 688 O O . LEU A 1 83 ? -5.717 -3.134 -1.866 1.00 98.50 83 LEU A O 1
ATOM 692 N N . ALA A 1 84 ? -5.822 -5.031 -3.061 1.00 98.19 84 ALA A N 1
ATOM 693 C CA . ALA A 1 84 ? -7.092 -4.730 -3.711 1.00 98.19 84 ALA A CA 1
ATOM 694 C C . ALA A 1 84 ? -8.271 -4.784 -2.730 1.00 98.19 84 ALA A C 1
ATOM 696 O O . ALA A 1 84 ? -9.170 -3.965 -2.849 1.00 98.19 84 ALA A O 1
ATOM 697 N N . ASP A 1 85 ? -8.262 -5.713 -1.771 1.00 98.25 85 ASP A N 1
ATOM 698 C CA . ASP A 1 85 ? -9.305 -5.807 -0.740 1.00 98.25 85 ASP A CA 1
ATOM 699 C C . ASP A 1 85 ? -9.234 -4.655 0.281 1.00 98.25 85 ASP A C 1
ATOM 701 O O . ASP A 1 85 ? -10.251 -4.256 0.838 1.00 98.25 85 ASP A O 1
ATOM 705 N N . MET A 1 86 ? -8.045 -4.080 0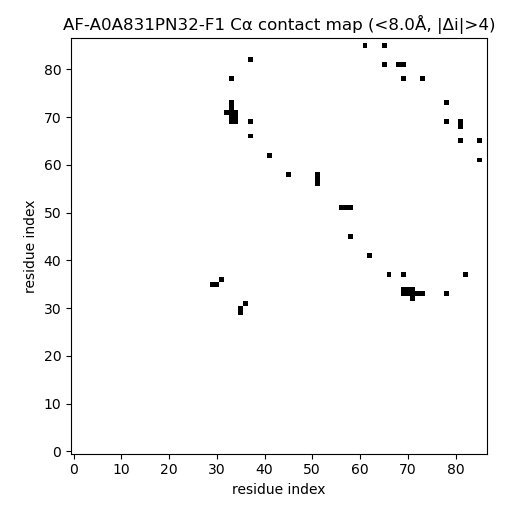.496 1.00 97.44 86 MET A N 1
ATOM 706 C C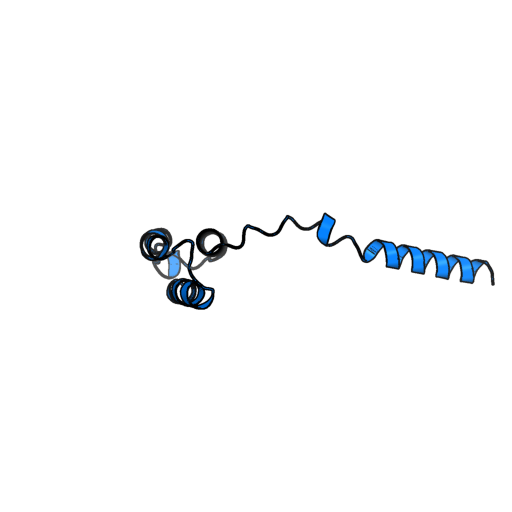A . MET A 1 86 ? -7.843 -2.923 1.377 1.00 97.44 86 MET A CA 1
ATOM 707 C C . MET A 1 86 ? -8.471 -1.618 0.842 1.00 97.44 86 MET A C 1
ATOM 709 O O . MET A 1 86 ? -8.799 -0.734 1.639 1.00 97.44 86 MET A O 1
ATOM 713 N N . LEU A 1 87 ? -8.554 -1.453 -0.485 1.00 94.81 87 LEU A N 1
ATOM 714 C CA . LEU A 1 87 ? -8.923 -0.198 -1.166 1.00 94.81 87 LEU A CA 1
ATOM 715 C C . LEU A 1 87 ? -10.418 -0.110 -1.500 1.00 94.81 87 LEU A C 1
ATOM 717 O O . LEU A 1 87 ? -10.984 0.994 -1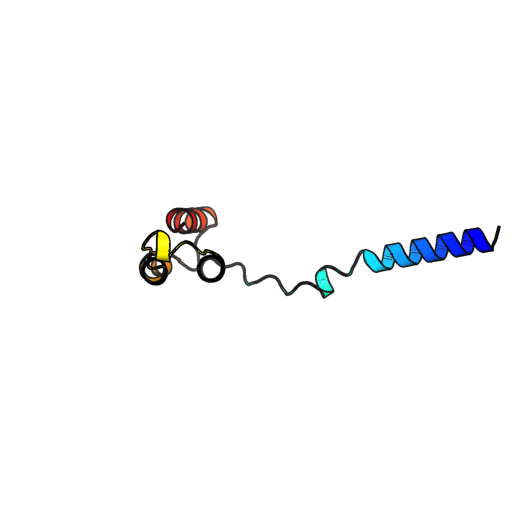.305 1.00 94.81 87 LEU A O 1
#

Organism: NCBI:txid1484053

pLDDT: mean 90.78, std 9.79, range [62.62, 98.62]